Protein AF-A0A2G9MRX8-F1 (afdb_monomer)

Secondary structure (DSSP, 8-state):
----------------TTEEEEEEEETTTTEEEEEEEESS--S-GGG-EEEEEEES-HHHHHHHHHHTT----HHHHHHHHHHHHHHHHHHHHTPPP-TTSPP------

Nearest PDB structures (foldseek):
  8esq-assembly1_3  TM=6.232E-01  e=8.837E-02  Schizosaccharomyces pombe
  8fkv-assembly1_NM  TM=6.256E-01  e=4.621E-01  Homo sapiens
  7ohx-assembly1_3  TM=5.256E-01  e=6.768E-01  Saccharomyces cerevisiae S288C
  6r3r-assembly1_A  TM=5.466E-01  e=2.575E+00  Bacteroides thetaiotaomicron
  1q48-assembly1_A  TM=2.334E-01  e=5.184E+00  Haemophilus influenzae

Foldseek 3Di:
DDDDDPPDDDDDDDAFQQFDWDWDADLVVLKIKIFTAGGDDDDDPVPGRPDIDIGQDLVVSLVVCVVVVSGDDPVRSVLSSVLSVQNNVCSVLVFDDDPPDDGDNPRDD

Mean predicted aligned error: 5.22 Å

Solvent-accessible surface area (backbone atoms only — not comparable to full-atom values): 6970 Å² total; per-residue (Å²): 135,89,86,81,87,82,83,74,92,83,79,81,91,72,84,38,75,50,24,52,76,46,69,49,70,40,73,89,80,61,32,40,39,36,36,33,30,70,38,84,70,93,67,66,77,86,82,46,58,76,44,78,52,74,43,72,48,51,70,58,51,54,49,49,45,57,75,70,59,57,66,81,42,68,70,60,53,51,52,52,52,51,53,37,48,52,45,44,52,23,56,75,70,70,43,72,74,57,78,101,53,80,80,60,82,80,74,83,126

Sequence (109 aa):
MEEINASEKGYEWVKDPKGYFLIRIDLKKKVIEVGFIEGTGKKPVQENIKYKIVGKDPKIIRRQIFKMGLISRIDHALSIGEELQKAKVALDLGIKYVQDDLLNYNIKN

pLDDT: mean 90.21, std 12.17, range [53.84, 98.75]

Structure (mmCIF, N/CA/C/O backbone):
data_AF-A0A2G9MRX8-F1
#
_entry.id   AF-A0A2G9MRX8-F1
#
loop_
_atom_site.group_PDB
_atom_site.id
_atom_site.type_symbol
_atom_site.label_atom_id
_atom_site.label_alt_id
_atom_site.label_comp_id
_atom_site.label_asym_id
_atom_site.label_entity_id
_atom_site.label_seq_id
_atom_site.pdbx_PDB_ins_code
_atom_site.Cartn_x
_atom_site.Cartn_y
_atom_site.Cartn_z
_atom_site.occupancy
_atom_site.B_iso_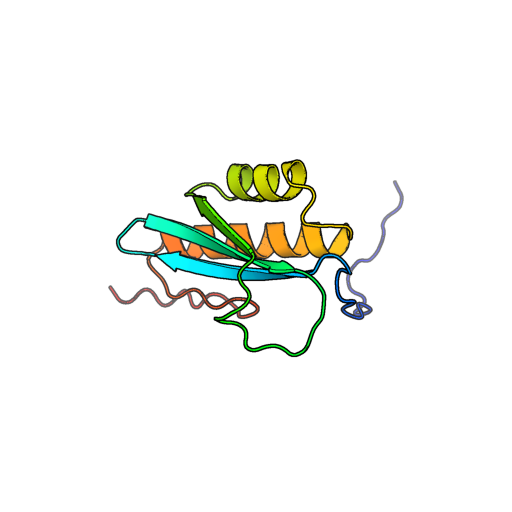or_equiv
_atom_site.auth_seq_id
_atom_site.auth_comp_id
_atom_site.auth_asym_id
_atom_site.auth_atom_id
_atom_site.pdbx_PDB_model_num
ATOM 1 N N . MET A 1 1 ? -17.325 -13.826 -28.300 1.00 82.19 1 MET A N 1
ATOM 2 C CA . MET A 1 1 ? -16.590 -13.509 -27.061 1.00 82.19 1 MET A CA 1
ATOM 3 C C . MET A 1 1 ? -15.869 -14.776 -26.671 1.00 82.19 1 MET A C 1
ATOM 5 O O . MET A 1 1 ? -16.505 -15.820 -26.688 1.00 82.19 1 MET A O 1
ATOM 9 N N . GLU A 1 2 ? -14.567 -14.702 -26.446 1.00 92.31 2 GLU A N 1
ATOM 10 C CA . GLU A 1 2 ? -13.790 -15.840 -25.957 1.00 92.31 2 GLU A CA 1
ATOM 11 C C . GLU A 1 2 ? -13.889 -15.875 -24.428 1.00 92.31 2 GLU A C 1
ATOM 13 O O . GLU A 1 2 ? -13.791 -14.827 -23.786 1.00 92.31 2 GLU A O 1
ATOM 18 N N . GLU A 1 3 ? -14.145 -17.052 -23.859 1.00 94.25 3 GLU A N 1
ATOM 19 C CA . GLU A 1 3 ? -14.165 -17.271 -22.411 1.00 94.25 3 GLU A CA 1
ATOM 20 C C . GLU A 1 3 ? -12.836 -17.900 -21.988 1.00 94.25 3 GLU A C 1
ATOM 22 O O . GLU A 1 3 ? -12.424 -18.919 -22.539 1.00 94.25 3 GLU A O 1
ATOM 27 N N . ILE A 1 4 ? -12.165 -17.285 -21.014 1.00 90.69 4 ILE A N 1
ATOM 28 C CA . ILE A 1 4 ? -10.885 -17.757 -20.479 1.00 90.69 4 ILE A CA 1
ATOM 29 C C . ILE A 1 4 ? -11.121 -18.239 -19.046 1.00 90.69 4 ILE A C 1
ATOM 31 O O . ILE A 1 4 ? -11.575 -17.471 -18.196 1.00 90.69 4 ILE A O 1
ATOM 35 N N . ASN A 1 5 ? -10.798 -19.503 -18.763 1.00 88.94 5 ASN A N 1
ATOM 36 C CA . ASN A 1 5 ? -10.902 -20.069 -17.419 1.00 88.94 5 ASN A CA 1
ATOM 37 C C . ASN A 1 5 ? -9.737 -19.588 -16.535 1.00 88.94 5 ASN A C 1
ATOM 39 O O . ASN A 1 5 ? -8.584 -19.917 -16.791 1.00 88.94 5 ASN A O 1
ATOM 43 N N . ALA A 1 6 ? -10.041 -18.844 -15.469 1.00 88.19 6 ALA A N 1
ATOM 44 C CA . ALA A 1 6 ? -9.054 -18.308 -14.525 1.00 88.19 6 ALA A CA 1
ATOM 45 C C . ALA A 1 6 ? -8.912 -19.130 -13.222 1.00 88.19 6 ALA A C 1
ATOM 47 O O . ALA A 1 6 ? -8.463 -18.604 -12.205 1.00 88.19 6 ALA A O 1
ATOM 48 N N . SER A 1 7 ? -9.321 -20.405 -13.218 1.00 87.56 7 SER A N 1
ATOM 49 C CA . SER A 1 7 ? -9.292 -21.271 -12.021 1.00 87.56 7 SER A CA 1
ATOM 50 C C . SER A 1 7 ? -7.953 -21.991 -11.801 1.00 87.56 7 SER A C 1
ATOM 52 O O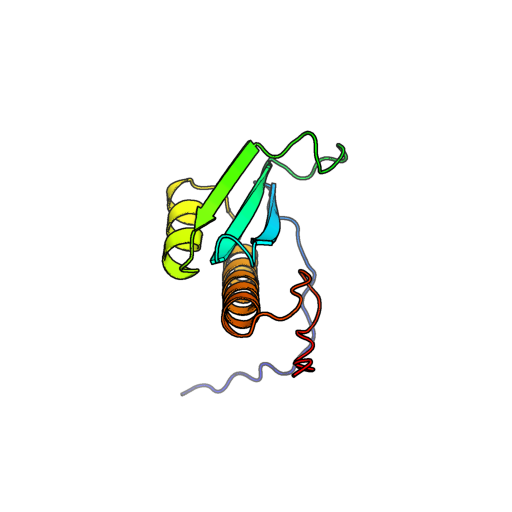 . SER A 1 7 ? -7.754 -22.617 -10.758 1.00 87.56 7 SER A O 1
ATOM 54 N N . GLU A 1 8 ? -7.042 -21.952 -12.776 1.00 79.94 8 GLU A N 1
ATOM 55 C CA . GLU A 1 8 ? -5.751 -22.635 -12.691 1.00 79.94 8 GLU A CA 1
ATOM 56 C C . GLU A 1 8 ? -4.790 -21.919 -11.732 1.00 79.94 8 GLU A C 1
ATOM 58 O O . GLU A 1 8 ? -4.638 -20.697 -11.747 1.00 79.94 8 GLU A O 1
ATOM 63 N N . LYS A 1 9 ? -4.106 -22.697 -10.887 1.00 63.88 9 LYS A N 1
ATOM 64 C CA . LYS A 1 9 ? -3.066 -22.190 -9.987 1.00 63.88 9 LYS A CA 1
ATOM 65 C C . LYS A 1 9 ? -1.715 -22.296 -10.681 1.00 63.88 9 LYS A C 1
ATOM 67 O O . LYS A 1 9 ? -1.145 -23.377 -10.755 1.00 63.88 9 LYS A O 1
ATOM 72 N N . GLY A 1 10 ? -1.199 -21.169 -11.154 1.00 61.94 10 GLY A N 1
ATOM 73 C CA . GLY A 1 10 ? 0.095 -21.105 -11.828 1.00 61.94 10 GLY A CA 1
ATOM 74 C C . GLY A 1 10 ? 0.708 -19.718 -11.729 1.00 61.94 10 GLY A C 1
ATOM 75 O O . GLY A 1 10 ? 0.904 -19.060 -12.743 1.00 61.94 10 GLY A O 1
ATOM 76 N N . TYR A 1 11 ? 0.967 -19.245 -10.509 1.00 67.81 11 TYR A N 1
ATOM 77 C CA . TYR A 1 11 ? 1.677 -17.986 -10.310 1.00 67.81 11 TYR A CA 1
ATOM 78 C C . TYR A 1 11 ? 2.915 -18.201 -9.447 1.00 67.81 11 TYR A C 1
ATOM 80 O O . TYR A 1 11 ? 2.818 -18.463 -8.247 1.00 67.81 11 TYR A O 1
ATOM 88 N N . GLU A 1 12 ? 4.086 -18.071 -10.064 1.00 75.00 12 GLU A N 1
ATOM 89 C CA . GLU A 1 12 ? 5.339 -17.915 -9.337 1.00 75.00 12 GLU A CA 1
ATOM 90 C C . GLU A 1 12 ? 5.532 -16.439 -9.000 1.00 75.00 12 GLU A C 1
ATOM 92 O O . GLU A 1 12 ? 5.559 -15.574 -9.879 1.00 75.00 12 GLU A O 1
ATOM 97 N N . TRP A 1 13 ? 5.673 -16.135 -7.711 1.00 74.88 13 TRP A N 1
ATOM 98 C CA . TRP A 1 13 ? 5.950 -14.772 -7.288 1.00 74.88 13 TRP A CA 1
ATOM 99 C C . TRP A 1 13 ? 7.385 -14.387 -7.647 1.00 74.88 13 TRP A C 1
ATOM 101 O O . TRP A 1 13 ? 8.352 -14.960 -7.141 1.00 74.88 13 TRP A O 1
ATOM 111 N N . VAL A 1 14 ? 7.520 -13.374 -8.501 1.00 85.38 14 VAL A N 1
ATOM 112 C CA . VAL A 1 14 ? 8.808 -12.809 -8.901 1.00 85.38 14 VAL A CA 1
ATOM 113 C C . VAL A 1 14 ? 8.968 -11.431 -8.272 1.00 85.38 14 VAL A C 1
ATOM 115 O O . VAL A 1 14 ? 8.089 -10.576 -8.367 1.00 85.38 14 VAL A O 1
ATOM 118 N N . LYS A 1 15 ? 10.127 -11.194 -7.653 1.00 87.31 15 LYS A N 1
ATOM 119 C CA . LYS A 1 15 ? 10.469 -9.898 -7.053 1.00 87.31 15 LYS A CA 1
ATOM 120 C C . LYS A 1 15 ? 10.502 -8.796 -8.108 1.00 87.31 15 LYS A C 1
ATOM 122 O O . LYS A 1 15 ? 11.110 -8.962 -9.164 1.00 87.31 15 LYS A O 1
ATOM 127 N N . ASP A 1 16 ? 9.932 -7.639 -7.785 1.00 93.25 16 ASP A N 1
ATOM 128 C CA . ASP A 1 16 ? 10.136 -6.434 -8.584 1.00 93.25 16 ASP A CA 1
ATOM 129 C C . ASP A 1 16 ? 11.565 -5.903 -8.377 1.00 93.25 16 ASP A C 1
ATOM 131 O O . ASP A 1 16 ? 11.965 -5.661 -7.233 1.00 93.25 16 ASP A O 1
ATOM 135 N N . PRO A 1 17 ? 12.349 -5.707 -9.454 1.00 92.56 17 PRO A N 1
ATOM 136 C CA . PRO A 1 17 ? 13.711 -5.190 -9.361 1.00 92.56 17 PRO A CA 1
ATOM 137 C C . PRO A 1 17 ? 13.825 -3.842 -8.644 1.00 92.56 17 PRO A C 1
ATOM 139 O O . PRO A 1 17 ? 14.865 -3.556 -8.051 1.00 92.56 17 PRO A O 1
ATOM 142 N N . LYS A 1 18 ? 12.777 -3.007 -8.683 1.00 93.88 18 LYS A N 1
ATOM 143 C CA . LYS A 1 18 ? 12.787 -1.714 -7.989 1.00 93.88 18 LYS A CA 1
ATOM 144 C C . LYS A 1 18 ? 12.689 -1.858 -6.483 1.00 93.88 18 LYS A C 1
ATOM 146 O O . LYS A 1 18 ? 13.207 -0.999 -5.776 1.00 93.88 18 LYS A O 1
ATOM 151 N N . GLY A 1 19 ? 12.078 -2.932 -5.996 1.00 93.25 19 GLY A N 1
ATOM 152 C CA . GLY A 1 19 ? 11.934 -3.195 -4.576 1.00 93.25 19 GLY A CA 1
ATOM 153 C C . GLY A 1 19 ? 10.533 -3.635 -4.189 1.00 93.25 19 GLY A C 1
ATOM 154 O O . GLY A 1 19 ? 9.767 -4.121 -5.016 1.00 93.25 19 GLY A O 1
ATOM 155 N N . TYR A 1 20 ? 10.206 -3.488 -2.911 1.00 92.75 20 TYR A N 1
ATOM 156 C CA . TYR A 1 20 ? 8.957 -3.984 -2.337 1.00 92.75 20 TYR A CA 1
ATOM 157 C C . TYR A 1 20 ? 8.371 -3.005 -1.322 1.00 92.75 20 TYR A C 1
ATOM 159 O O . TYR A 1 20 ? 9.017 -2.041 -0.898 1.00 92.75 20 TYR A O 1
ATOM 167 N N . PHE A 1 21 ? 7.115 -3.251 -0.953 1.00 94.88 21 PHE A N 1
ATOM 168 C CA . PHE A 1 21 ? 6.342 -2.369 -0.093 1.00 94.88 21 PHE A CA 1
ATOM 169 C C . PHE A 1 21 ? 5.927 -3.075 1.193 1.00 94.88 21 PHE A C 1
ATOM 171 O O . PHE A 1 21 ? 5.578 -4.255 1.197 1.00 94.88 21 PHE A O 1
ATOM 178 N N . LEU A 1 22 ? 5.927 -2.311 2.278 1.00 95.00 22 LEU A N 1
ATOM 179 C CA . LEU A 1 22 ? 5.359 -2.694 3.561 1.00 95.00 22 LEU A CA 1
ATOM 180 C C . LEU A 1 22 ? 4.196 -1.773 3.861 1.00 95.00 22 LEU A C 1
ATOM 182 O O . LEU A 1 22 ? 4.348 -0.550 3.846 1.00 95.00 22 LEU A O 1
ATOM 186 N N . ILE A 1 23 ? 3.050 -2.353 4.164 1.00 97.56 23 ILE A N 1
ATOM 187 C CA . ILE A 1 23 ? 1.818 -1.628 4.417 1.00 97.56 23 ILE A CA 1
ATOM 188 C C . ILE A 1 23 ? 1.443 -1.829 5.879 1.00 97.56 23 ILE A C 1
ATOM 190 O O . ILE A 1 23 ? 1.492 -2.932 6.420 1.00 97.56 23 ILE A O 1
ATOM 194 N N . ARG A 1 24 ? 1.037 -0.746 6.532 1.00 97.12 24 ARG A N 1
ATOM 195 C CA . ARG A 1 24 ? 0.374 -0.796 7.835 1.00 97.12 24 ARG A CA 1
ATOM 196 C C . ARG A 1 24 ? -0.749 0.224 7.893 1.00 97.12 24 ARG A C 1
ATOM 198 O O . ARG A 1 24 ? -0.774 1.180 7.120 1.00 97.12 24 ARG A O 1
ATOM 205 N N . ILE A 1 25 ? -1.650 0.044 8.849 1.00 98.38 25 ILE A N 1
ATOM 206 C CA . ILE A 1 25 ? -2.705 1.012 9.144 1.00 98.38 25 ILE A CA 1
ATOM 207 C C . ILE A 1 25 ? -2.466 1.649 10.512 1.00 98.38 25 ILE A C 1
ATOM 209 O O . ILE A 1 25 ? -2.040 0.983 11.455 1.00 98.38 25 ILE A O 1
ATOM 213 N N . ASP A 1 26 ? -2.752 2.941 10.623 1.00 98.00 26 ASP A N 1
ATOM 214 C CA . ASP A 1 26 ? -2.812 3.667 11.889 1.00 98.00 26 ASP A CA 1
ATOM 215 C C . ASP A 1 26 ? -4.281 3.996 12.173 1.00 98.00 26 ASP A C 1
ATOM 217 O O . ASP A 1 26 ? -4.853 4.921 11.590 1.00 98.00 26 ASP A O 1
ATOM 221 N N . LEU A 1 27 ? -4.897 3.216 13.067 1.00 96.06 27 LEU A N 1
ATOM 222 C CA . LEU A 1 27 ? -6.305 3.370 13.445 1.00 96.06 27 LEU A CA 1
ATOM 223 C C . LEU A 1 27 ? -6.574 4.692 14.178 1.00 96.06 27 LEU A C 1
ATOM 225 O O . LEU A 1 27 ? -7.652 5.265 14.028 1.00 96.06 27 LEU A O 1
ATOM 229 N N . LYS A 1 28 ? -5.597 5.213 14.934 1.00 96.50 28 LYS A N 1
ATOM 230 C CA . LYS A 1 28 ? -5.751 6.476 15.673 1.00 96.50 28 LYS A CA 1
ATOM 231 C C . LYS A 1 28 ? -5.767 7.659 14.712 1.00 96.50 28 LYS A C 1
ATOM 233 O O . LYS A 1 28 ? -6.637 8.520 14.799 1.00 96.50 28 LYS A O 1
ATOM 238 N N . LYS A 1 29 ? -4.823 7.691 13.769 1.00 97.69 29 LYS A N 1
ATOM 239 C CA . LYS A 1 29 ? -4.728 8.747 12.746 1.00 97.69 29 LYS A CA 1
ATOM 240 C C . LYS A 1 29 ? -5.681 8.527 11.568 1.00 97.69 29 LYS A C 1
ATOM 242 O O . LYS A 1 29 ? -5.863 9.434 10.754 1.00 97.69 29 LYS A O 1
ATOM 247 N N . LYS A 1 30 ? -6.296 7.345 11.482 1.00 97.38 30 LYS A N 1
ATOM 248 C CA . LYS A 1 30 ? -7.153 6.892 10.380 1.00 97.38 30 LYS A CA 1
ATOM 249 C C . LYS A 1 30 ? -6.451 7.014 9.025 1.00 97.38 30 LYS A C 1
ATOM 251 O O . LYS A 1 30 ? -6.992 7.633 8.110 1.00 97.38 30 LYS A O 1
ATOM 256 N N . VAL A 1 31 ? -5.234 6.475 8.910 1.00 98.56 31 VAL A N 1
ATOM 257 C CA . VAL A 1 31 ? -4.427 6.489 7.673 1.00 98.56 31 VAL A CA 1
ATOM 258 C C . VAL A 1 31 ? -3.813 5.121 7.374 1.00 98.56 31 VAL A C 1
ATOM 260 O O . VAL A 1 31 ? -3.607 4.306 8.270 1.00 98.56 31 VAL A O 1
ATOM 263 N N . ILE A 1 32 ? -3.484 4.905 6.106 1.00 98.75 32 ILE A N 1
ATOM 264 C CA . ILE A 1 32 ? -2.627 3.835 5.601 1.00 98.75 32 ILE A CA 1
ATOM 265 C C . ILE A 1 32 ? -1.218 4.414 5.446 1.00 98.75 32 ILE A C 1
ATOM 267 O O . ILE A 1 32 ? -1.043 5.526 4.937 1.00 98.75 32 ILE A O 1
ATOM 271 N N . GLU A 1 33 ? -0.212 3.663 5.876 1.00 98.38 33 GLU A N 1
ATOM 272 C CA . GLU A 1 33 ? 1.195 3.996 5.705 1.00 98.38 33 GLU A CA 1
ATOM 273 C C . GLU A 1 33 ? 1.881 2.921 4.863 1.00 98.38 33 GLU A C 1
ATOM 275 O O . GLU A 1 33 ? 1.794 1.735 5.173 1.00 98.38 33 GLU A O 1
ATOM 280 N N . VAL A 1 34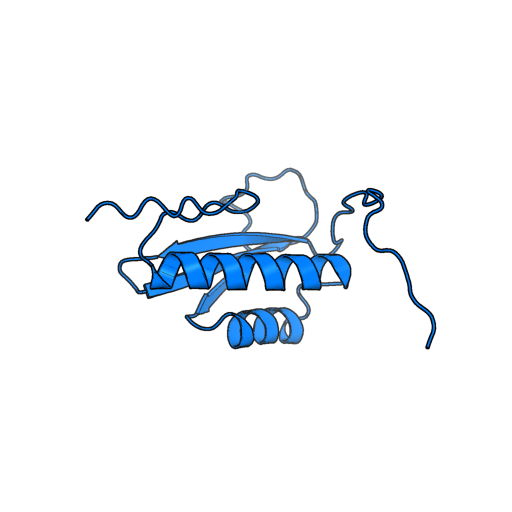 ? 2.582 3.350 3.816 1.00 98.06 34 VAL A N 1
ATOM 281 C CA . VAL A 1 34 ? 3.316 2.486 2.893 1.00 98.06 34 VAL A CA 1
ATOM 282 C C . VAL A 1 34 ? 4.794 2.843 2.949 1.00 98.06 34 VAL A C 1
ATOM 284 O O . VAL A 1 34 ? 5.182 3.953 2.585 1.00 98.06 34 VAL A O 1
ATOM 287 N N . GLY A 1 35 ? 5.620 1.914 3.416 1.00 96.44 35 GLY A N 1
ATOM 288 C CA . GLY A 1 35 ? 7.073 2.000 3.331 1.00 96.44 35 GLY A CA 1
ATOM 289 C C . GLY A 1 35 ? 7.564 1.336 2.050 1.00 96.44 35 GLY A C 1
ATOM 290 O O . GLY A 1 35 ? 7.225 0.186 1.800 1.00 96.44 35 GLY A O 1
ATOM 291 N N . PHE A 1 36 ? 8.359 2.041 1.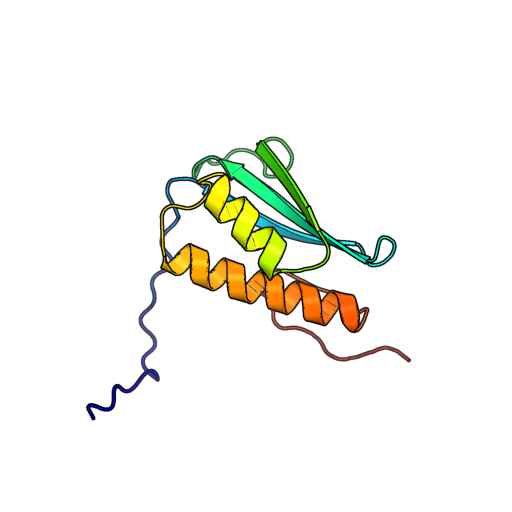252 1.00 95.56 36 PHE A N 1
ATOM 292 C CA . PHE A 1 36 ? 9.050 1.478 0.094 1.00 95.56 36 PHE A CA 1
ATOM 293 C C . PHE A 1 36 ? 10.506 1.177 0.443 1.00 95.56 36 PHE A C 1
ATOM 295 O O . PHE A 1 36 ? 11.215 2.057 0.942 1.00 95.56 36 PHE A O 1
ATOM 302 N N . ILE A 1 37 ? 10.947 -0.041 0.145 1.00 92.19 37 ILE A N 1
ATOM 303 C CA . ILE A 1 37 ? 12.335 -0.480 0.281 1.00 92.19 37 ILE A CA 1
ATOM 304 C C . ILE A 1 37 ? 12.887 -0.693 -1.122 1.00 92.19 37 ILE A C 1
ATOM 306 O O . ILE A 1 37 ? 12.317 -1.459 -1.893 1.00 92.19 37 ILE A O 1
ATOM 310 N N . GLU A 1 38 ? 13.980 -0.003 -1.446 1.00 91.00 38 GLU A N 1
ATOM 311 C CA . GLU A 1 38 ? 14.603 -0.074 -2.767 1.00 91.00 38 GLU A CA 1
ATOM 312 C C . GLU A 1 38 ? 15.448 -1.345 -2.938 1.00 91.00 38 GLU A C 1
ATOM 314 O O . GLU A 1 38 ? 16.245 -1.714 -2.072 1.00 91.00 38 GLU A O 1
ATOM 319 N N . GLY A 1 39 ? 15.297 -1.984 -4.097 1.00 86.88 39 GLY A N 1
ATOM 320 C CA . GLY A 1 39 ? 16.002 -3.201 -4.478 1.00 86.88 39 GLY A CA 1
ATOM 321 C C . GLY A 1 39 ? 15.535 -4.458 -3.735 1.00 86.88 39 GLY A C 1
ATOM 322 O O . GLY A 1 39 ? 14.589 -4.462 -2.951 1.00 86.88 39 GLY A O 1
ATOM 323 N N . THR A 1 40 ? 16.221 -5.571 -3.991 1.00 74.25 40 THR A N 1
ATOM 324 C CA . THR A 1 40 ? 15.851 -6.909 -3.488 1.00 74.25 40 THR A CA 1
ATOM 325 C C . THR A 1 40 ? 16.769 -7.418 -2.366 1.00 74.25 40 THR A C 1
ATOM 327 O O . THR A 1 40 ? 16.796 -8.619 -2.085 1.00 74.25 40 THR A O 1
ATOM 330 N N . GLY A 1 41 ? 17.581 -6.530 -1.780 1.00 63.75 41 GLY A N 1
ATOM 331 C CA . GLY A 1 41 ? 18.696 -6.866 -0.886 1.00 63.75 41 GLY A CA 1
ATOM 332 C C . GLY A 1 41 ? 18.301 -7.424 0.491 1.00 63.75 41 GLY A C 1
ATOM 333 O O . GLY A 1 41 ? 17.178 -7.262 0.954 1.00 63.75 41 GLY A O 1
ATOM 334 N N . LYS A 1 42 ? 19.268 -8.064 1.168 1.00 56.31 42 LYS A N 1
ATOM 335 C CA . LYS A 1 42 ? 19.133 -8.760 2.471 1.00 56.31 42 LYS A CA 1
ATOM 336 C C . LYS A 1 42 ? 19.298 -7.859 3.715 1.00 56.31 42 LYS A C 1
ATOM 338 O O . LYS A 1 42 ? 19.615 -8.3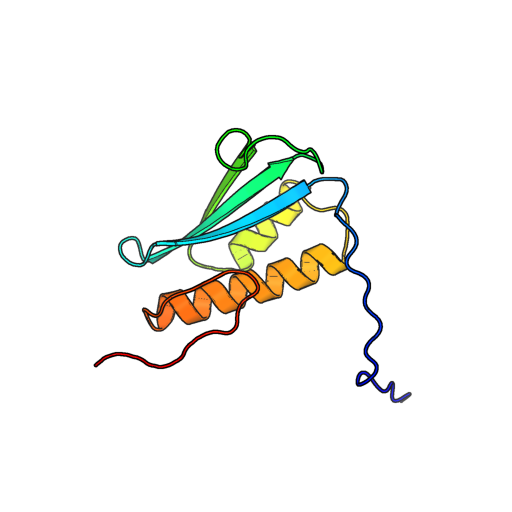68 4.788 1.00 56.31 42 LYS A O 1
ATOM 343 N N . LYS A 1 43 ? 19.190 -6.532 3.598 1.00 53.84 43 LYS A N 1
ATOM 344 C CA . LYS A 1 43 ? 19.402 -5.643 4.757 1.00 53.84 43 LYS A CA 1
ATOM 345 C C . LYS A 1 43 ? 18.164 -5.609 5.675 1.00 53.84 43 LYS A C 1
ATOM 347 O O . LYS A 1 43 ? 17.057 -5.817 5.177 1.00 53.84 43 LYS A O 1
ATOM 352 N N . PRO A 1 44 ? 18.317 -5.334 6.987 1.00 56.03 44 PRO A N 1
ATOM 353 C CA . PRO A 1 44 ? 17.195 -5.265 7.919 1.00 56.03 44 PRO A CA 1
ATOM 354 C C . PRO A 1 44 ? 16.118 -4.276 7.459 1.00 56.03 44 PRO A C 1
ATOM 356 O O . PRO A 1 44 ? 16.401 -3.149 7.044 1.00 56.03 44 PRO A O 1
ATOM 359 N N . VAL A 1 45 ? 14.867 -4.724 7.551 1.00 58.34 45 VAL A N 1
ATOM 360 C CA . VAL A 1 45 ? 13.666 -4.093 6.983 1.00 58.34 45 VAL A CA 1
ATOM 361 C C . VAL A 1 45 ? 13.428 -2.667 7.509 1.00 58.34 45 VAL A C 1
ATOM 363 O O . VAL A 1 45 ? 12.926 -1.807 6.791 1.00 58.34 45 VAL A O 1
ATOM 366 N N . GLN A 1 46 ? 13.814 -2.392 8.756 1.00 55.84 46 GLN A N 1
ATOM 367 C CA . GLN A 1 46 ? 13.543 -1.118 9.433 1.00 55.84 46 GLN A CA 1
ATOM 368 C C . GLN A 1 46 ? 14.586 -0.026 9.143 1.00 55.84 46 GLN A C 1
ATOM 370 O O . GLN A 1 46 ? 14.307 1.144 9.385 1.00 55.84 46 GLN A O 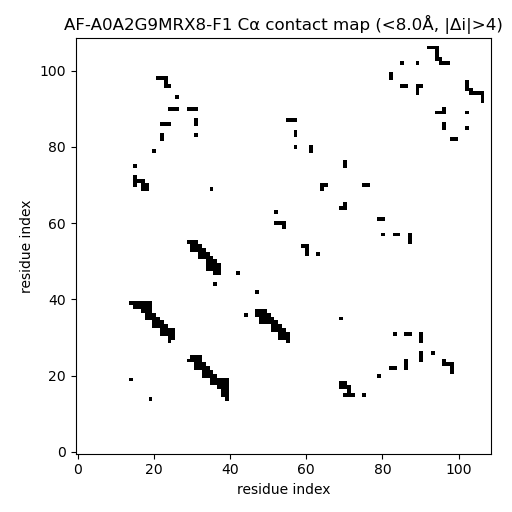1
ATOM 375 N N . GLU A 1 47 ? 15.736 -0.371 8.555 1.00 57.97 47 GLU A N 1
ATOM 376 C CA . GLU A 1 47 ? 16.840 0.571 8.300 1.00 57.97 47 GLU A CA 1
ATOM 377 C C . GLU A 1 47 ? 16.935 1.032 6.831 1.00 57.97 47 GLU A C 1
ATOM 379 O O . GLU A 1 47 ? 17.807 1.826 6.496 1.00 57.97 47 GLU A O 1
ATOM 384 N N . ASN A 1 48 ? 16.045 0.568 5.936 1.00 73.56 48 ASN A N 1
ATOM 385 C CA . ASN A 1 48 ? 16.119 0.865 4.491 1.00 73.56 48 ASN A CA 1
ATOM 386 C C . ASN A 1 48 ? 14.792 1.331 3.862 1.00 73.56 48 ASN A C 1
ATOM 388 O O . ASN A 1 48 ? 14.608 1.198 2.650 1.00 73.56 48 ASN A O 1
ATOM 392 N N . ILE A 1 49 ? 13.856 1.883 4.647 1.00 87.69 49 ILE A N 1
ATOM 393 C CA . ILE A 1 49 ? 12.668 2.536 4.069 1.00 87.69 49 ILE A CA 1
ATOM 394 C C . ILE A 1 49 ? 13.126 3.815 3.359 1.00 87.69 49 ILE A C 1
ATOM 396 O O . ILE A 1 49 ? 13.406 4.825 4.002 1.00 87.69 49 ILE A O 1
ATOM 400 N N . LYS A 1 50 ? 13.182 3.778 2.025 1.00 92.56 50 LYS A N 1
ATOM 401 C CA . LYS A 1 50 ? 13.578 4.918 1.189 1.00 92.56 50 LYS A CA 1
ATOM 402 C C . LYS A 1 50 ? 12.491 5.988 1.144 1.00 92.56 50 LYS A C 1
ATOM 404 O O . LYS A 1 50 ? 12.788 7.177 1.205 1.00 92.56 50 LYS A O 1
ATOM 409 N N . TYR A 1 51 ? 11.229 5.568 1.063 1.00 95.38 51 TYR A N 1
ATOM 410 C CA . TYR A 1 51 ? 10.080 6.472 1.068 1.00 95.38 51 TYR A CA 1
ATOM 411 C C . TYR A 1 51 ? 8.985 5.960 1.993 1.00 95.38 51 TYR A C 1
ATOM 413 O O . TYR A 1 51 ? 8.692 4.767 2.020 1.00 95.38 51 TYR A O 1
ATOM 421 N N . LYS A 1 52 ? 8.335 6.885 2.703 1.00 96.50 52 LYS A N 1
ATOM 422 C CA . LYS A 1 52 ? 7.104 6.627 3.449 1.00 96.50 52 LYS A CA 1
ATOM 423 C C . LYS A 1 52 ? 5.967 7.435 2.831 1.00 96.50 52 LYS A C 1
ATOM 425 O O . LYS A 1 52 ? 5.970 8.660 2.892 1.00 96.50 52 LYS A O 1
ATOM 430 N N . ILE A 1 53 ? 4.992 6.744 2.253 1.00 98.25 53 ILE A N 1
ATOM 431 C CA . ILE A 1 53 ? 3.801 7.332 1.635 1.00 98.25 53 ILE A CA 1
ATOM 432 C C .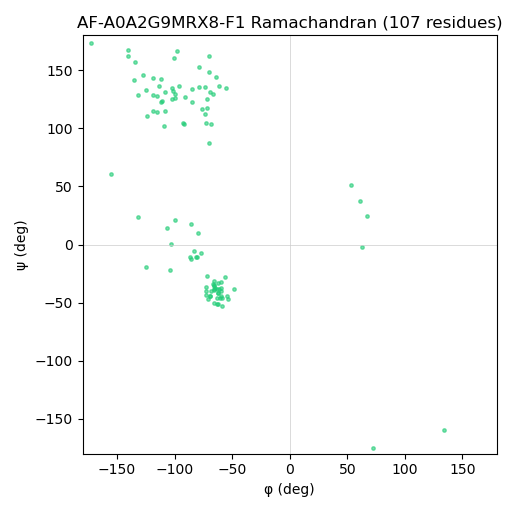 ILE A 1 53 ? 2.639 7.147 2.610 1.00 98.25 53 ILE A C 1
ATOM 434 O O . ILE A 1 53 ? 2.371 6.032 3.051 1.00 98.25 53 ILE A O 1
ATOM 438 N N . VAL A 1 54 ? 1.954 8.229 2.979 1.00 98.38 54 VAL A N 1
ATOM 439 C CA . VAL A 1 54 ? 0.862 8.203 3.966 1.00 98.38 54 VAL A CA 1
ATOM 440 C C . VAL A 1 54 ? -0.395 8.807 3.355 1.00 98.38 54 VAL A C 1
ATOM 442 O O . VAL A 1 54 ? -0.341 9.875 2.749 1.00 98.38 54 VAL A O 1
ATOM 445 N N . GLY A 1 55 ? -1.537 8.142 3.519 1.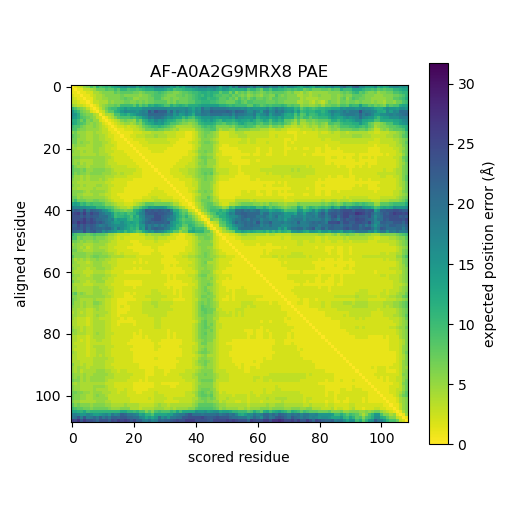00 98.19 55 GLY A N 1
ATOM 446 C CA . GLY A 1 55 ? -2.808 8.627 2.988 1.00 98.19 55 GLY A CA 1
ATOM 447 C C . GLY A 1 55 ? -4.006 7.806 3.449 1.00 98.19 55 GLY A C 1
ATOM 448 O O . GLY A 1 55 ? -3.858 6.780 4.099 1.00 98.19 55 GLY A O 1
ATOM 449 N N . LYS A 1 56 ? -5.215 8.266 3.123 1.00 96.94 56 LYS A N 1
ATOM 450 C CA . LYS A 1 56 ? -6.473 7.573 3.472 1.00 96.94 56 LYS A CA 1
ATOM 451 C C . LYS A 1 56 ? -7.113 6.845 2.295 1.00 96.94 56 LYS A C 1
ATOM 453 O O . LYS A 1 56 ? -7.931 5.955 2.502 1.00 96.94 56 LYS A O 1
ATOM 458 N N . ASP A 1 57 ? -6.775 7.260 1.078 1.00 97.94 57 ASP A N 1
ATOM 459 C CA . ASP A 1 57 ? -7.364 6.753 -0.157 1.00 97.94 57 ASP A CA 1
ATOM 460 C C . ASP A 1 57 ? -6.343 5.879 -0.911 1.00 97.94 57 ASP A C 1
ATOM 462 O O . ASP A 1 57 ? -5.334 6.410 -1.400 1.00 97.94 57 ASP A O 1
ATOM 466 N N . PRO A 1 58 ? -6.607 4.564 -1.054 1.00 98.25 58 PRO A N 1
ATOM 467 C CA . PRO A 1 58 ? -5.811 3.649 -1.871 1.00 98.25 58 PRO A CA 1
ATOM 468 C C . PRO A 1 58 ? -5.510 4.172 -3.277 1.00 98.25 58 PRO A C 1
ATOM 470 O O . PRO A 1 58 ? -4.395 4.005 -3.774 1.00 98.25 58 PRO A O 1
ATOM 473 N N . LYS A 1 59 ? -6.475 4.845 -3.921 1.00 98.06 59 LYS A N 1
ATOM 474 C CA . LYS A 1 59 ? -6.336 5.361 -5.289 1.00 98.06 59 LYS A CA 1
ATOM 475 C C . LYS A 1 59 ? -5.283 6.458 -5.373 1.00 98.06 59 LYS A C 1
ATOM 477 O O . LYS A 1 59 ? -4.525 6.505 -6.343 1.00 98.06 59 LYS A O 1
ATOM 482 N N . ILE A 1 60 ? -5.220 7.321 -4.363 1.00 98.44 60 ILE A N 1
ATOM 483 C CA . ILE A 1 60 ? -4.227 8.392 -4.296 1.00 98.44 60 ILE A CA 1
ATOM 484 C C . ILE A 1 60 ? -2.850 7.811 -3.982 1.00 98.44 60 ILE A C 1
ATOM 486 O O . ILE A 1 60 ? -1.887 8.163 -4.660 1.00 98.44 60 ILE A O 1
ATOM 490 N N . ILE A 1 61 ? -2.763 6.873 -3.035 1.00 98.50 61 ILE A N 1
ATOM 491 C CA . ILE A 1 61 ? -1.503 6.209 -2.668 1.00 98.50 61 ILE A CA 1
ATOM 492 C C . ILE A 1 61 ? -0.888 5.500 -3.882 1.00 98.50 61 ILE A C 1
ATOM 494 O O . ILE A 1 61 ? 0.249 5.797 -4.248 1.00 98.50 61 ILE A O 1
ATOM 498 N N . ARG A 1 62 ? -1.646 4.639 -4.578 1.00 96.88 62 ARG A N 1
ATOM 499 C CA . ARG A 1 62 ? -1.136 3.929 -5.766 1.00 96.88 62 ARG A CA 1
ATOM 500 C C . ARG A 1 62 ? -0.756 4.881 -6.906 1.00 96.88 62 ARG A C 1
ATOM 502 O O . ARG A 1 62 ? 0.220 4.639 -7.610 1.00 96.88 62 ARG A O 1
ATOM 509 N N . ARG A 1 63 ? -1.466 6.010 -7.061 1.00 97.56 63 ARG A N 1
ATOM 510 C CA . ARG A 1 63 ? -1.106 7.050 -8.042 1.00 97.56 63 ARG A CA 1
ATOM 511 C C . ARG A 1 63 ? 0.226 7.717 -7.698 1.00 97.56 63 ARG A C 1
ATOM 513 O O . ARG A 1 63 ? 0.967 8.040 -8.621 1.00 97.56 63 ARG A O 1
ATOM 520 N N . GLN A 1 64 ? 0.545 7.917 -6.417 1.00 98.31 64 GLN A N 1
ATOM 521 C CA . GLN A 1 64 ? 1.858 8.430 -6.010 1.00 98.31 64 GLN A CA 1
ATOM 522 C C . GLN A 1 64 ? 2.967 7.406 -6.260 1.00 98.31 64 GLN A C 1
ATOM 524 O O . GLN A 1 64 ? 3.971 7.763 -6.864 1.00 98.31 64 GLN A O 1
ATOM 529 N N . ILE A 1 65 ? 2.750 6.132 -5.911 1.00 97.81 65 ILE A N 1
ATOM 530 C CA . ILE A 1 65 ? 3.689 5.034 -6.216 1.00 97.81 65 ILE A CA 1
ATOM 531 C C . ILE A 1 65 ? 4.021 4.997 -7.716 1.00 97.81 65 ILE A C 1
ATOM 533 O O . ILE A 1 65 ? 5.193 4.946 -8.091 1.00 97.81 65 ILE A O 1
ATOM 537 N N . PHE A 1 66 ? 2.994 5.090 -8.570 1.00 96.81 66 PHE A N 1
ATOM 538 C CA . PHE A 1 66 ? 3.154 5.155 -10.023 1.00 96.81 66 PHE A CA 1
ATOM 539 C C . PHE A 1 66 ? 3.938 6.396 -10.470 1.00 96.81 66 PHE A C 1
ATOM 541 O O . PHE A 1 66 ? 4.923 6.268 -11.191 1.00 96.81 66 PHE A O 1
ATOM 548 N N . LYS A 1 67 ? 3.540 7.595 -10.020 1.00 98.00 67 LYS A N 1
ATOM 549 C CA . LYS A 1 67 ? 4.201 8.862 -10.385 1.00 98.00 67 LYS A CA 1
ATOM 550 C C . LYS A 1 67 ? 5.674 8.903 -9.988 1.00 98.00 67 LYS A C 1
ATOM 552 O O . LYS A 1 67 ? 6.485 9.459 -10.717 1.00 98.00 67 LYS A O 1
ATOM 557 N N . MET A 1 68 ? 6.004 8.330 -8.836 1.00 97.56 68 MET A N 1
ATOM 558 C CA . MET A 1 68 ? 7.372 8.229 -8.332 1.00 97.56 68 MET A CA 1
ATOM 559 C C . MET A 1 68 ? 8.177 7.130 -9.039 1.00 97.56 68 MET A C 1
ATOM 561 O O . MET A 1 68 ? 9.373 7.000 -8.797 1.00 97.56 68 MET A O 1
ATOM 565 N N . GLY A 1 69 ? 7.536 6.319 -9.888 1.00 96.69 69 GLY A N 1
ATOM 566 C CA . GLY A 1 69 ? 8.187 5.236 -10.607 1.00 96.69 69 GLY A CA 1
ATOM 567 C C . GLY A 1 69 ? 8.779 4.186 -9.672 1.00 96.69 69 GLY A C 1
ATOM 568 O O . GLY A 1 69 ? 9.852 3.678 -9.970 1.00 96.69 69 GLY A O 1
ATOM 569 N N . LEU A 1 70 ? 8.123 3.857 -8.555 1.00 96.56 70 LEU A N 1
ATOM 570 C CA . LEU A 1 70 ? 8.659 2.910 -7.559 1.00 96.56 70 LEU A CA 1
ATOM 571 C C . LEU A 1 70 ? 8.399 1.439 -7.905 1.00 96.56 70 LEU A C 1
ATOM 573 O O . LEU A 1 70 ? 8.870 0.548 -7.210 1.00 96.56 70 LEU A O 1
ATOM 577 N N . ILE A 1 71 ? 7.648 1.188 -8.974 1.00 95.25 71 ILE A N 1
ATOM 578 C CA . ILE A 1 71 ? 7.266 -0.148 -9.422 1.00 95.25 71 ILE A CA 1
ATOM 579 C C . ILE A 1 71 ? 7.626 -0.317 -10.899 1.00 95.25 71 ILE A C 1
ATOM 581 O O . ILE A 1 71 ? 7.638 0.661 -11.658 1.00 95.25 71 ILE A O 1
ATOM 585 N N . SER A 1 72 ? 8.018 -1.524 -11.291 1.00 95.31 72 SER A N 1
ATOM 586 C CA . SER A 1 72 ? 8.379 -1.858 -12.674 1.00 95.31 72 SER A CA 1
ATOM 587 C C . SER A 1 72 ? 7.587 -3.038 -13.230 1.00 95.31 72 SER A C 1
ATOM 589 O O . SER A 1 72 ? 7.460 -3.164 -14.445 1.00 95.31 72 SER A O 1
ATOM 591 N N . ARG A 1 73 ? 7.001 -3.856 -12.352 1.00 94.19 73 ARG A N 1
ATOM 592 C CA . ARG A 1 73 ? 6.196 -5.027 -12.697 1.00 94.19 73 ARG A CA 1
ATOM 593 C C . ARG A 1 73 ? 4.696 -4.738 -12.574 1.00 94.19 73 ARG A C 1
ATOM 595 O O . ARG A 1 73 ? 4.248 -4.190 -11.567 1.00 94.19 73 ARG A O 1
ATOM 602 N N . ILE A 1 74 ? 3.914 -5.110 -13.592 1.00 94.38 74 ILE A N 1
ATOM 603 C CA . ILE A 1 74 ? 2.454 -4.884 -13.619 1.00 94.38 74 ILE A CA 1
ATOM 604 C C . ILE A 1 74 ? 1.750 -5.766 -12.585 1.00 94.38 74 ILE A C 1
ATOM 606 O O . ILE A 1 74 ? 0.914 -5.276 -11.838 1.00 94.38 74 ILE A O 1
ATOM 610 N N . ASP A 1 75 ? 2.126 -7.035 -12.495 1.00 91.75 75 ASP A N 1
ATOM 611 C CA . ASP A 1 75 ? 1.664 -7.999 -11.492 1.00 91.75 75 ASP A CA 1
ATOM 612 C C . ASP A 1 75 ? 1.881 -7.493 -10.058 1.00 91.75 75 ASP A C 1
ATOM 614 O O . ASP A 1 75 ? 0.957 -7.513 -9.247 1.00 91.75 75 ASP A O 1
ATOM 618 N N . HIS A 1 76 ? 3.052 -6.922 -9.767 1.00 93.12 76 HIS A N 1
ATOM 619 C CA . HIS A 1 76 ? 3.304 -6.292 -8.470 1.00 93.12 76 HIS A CA 1
ATOM 620 C C . HIS A 1 76 ? 2.423 -5.046 -8.257 1.00 93.12 76 HIS A C 1
ATOM 622 O O . HIS A 1 76 ? 1.972 -4.775 -7.147 1.00 93.12 76 HIS A O 1
ATOM 628 N N . ALA A 1 77 ? 2.127 -4.277 -9.312 1.00 95.44 77 ALA A N 1
ATOM 629 C CA . ALA A 1 77 ? 1.213 -3.139 -9.212 1.00 95.44 77 ALA A CA 1
ATOM 630 C C . ALA A 1 77 ? -0.234 -3.563 -8.921 1.00 95.44 77 ALA A C 1
ATOM 632 O O . ALA A 1 77 ? -0.935 -2.853 -8.192 1.00 95.44 77 ALA A O 1
ATOM 633 N N . LEU A 1 78 ? -0.667 -4.710 -9.453 1.00 94.88 78 LEU A N 1
ATOM 634 C CA . LEU A 1 78 ? -1.972 -5.303 -9.159 1.00 94.88 78 LEU A CA 1
ATOM 635 C C . LEU A 1 78 ? -2.053 -5.734 -7.689 1.00 94.88 78 LEU A C 1
ATOM 637 O O . LEU A 1 78 ? -2.956 -5.273 -6.988 1.00 94.88 78 LEU A O 1
ATOM 641 N N . SER A 1 79 ? -1.061 -6.482 -7.192 1.00 93.06 79 SER A N 1
ATOM 642 C CA . SER A 1 79 ? -1.040 -6.941 -5.794 1.00 93.06 79 SER A CA 1
ATOM 643 C C . SER A 1 79 ? -1.015 -5.776 -4.797 1.00 93.06 79 SER A C 1
ATOM 645 O O . SER A 1 79 ? -1.702 -5.796 -3.780 1.00 93.06 79 SER A O 1
ATOM 647 N N . ILE A 1 80 ? -0.290 -4.694 -5.102 1.00 96.06 80 ILE A N 1
ATOM 648 C CA . ILE A 1 80 ? -0.303 -3.480 -4.271 1.00 96.06 80 ILE A CA 1
ATOM 649 C C . ILE A 1 80 ? -1.679 -2.811 -4.261 1.00 96.06 80 ILE A C 1
ATOM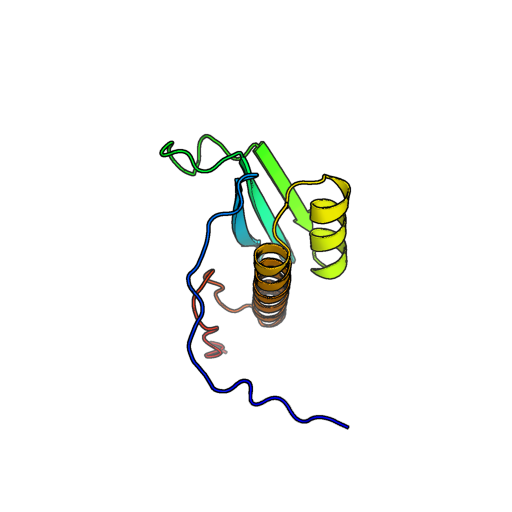 651 O O . ILE A 1 80 ? -2.108 -2.292 -3.230 1.00 96.06 80 ILE A O 1
ATOM 655 N N . GLY A 1 81 ? -2.394 -2.815 -5.387 1.00 97.25 81 GLY A N 1
ATOM 656 C CA . GLY A 1 81 ? -3.773 -2.337 -5.438 1.00 97.25 81 GLY A CA 1
ATOM 657 C C . GLY A 1 81 ? -4.699 -3.124 -4.507 1.00 97.25 81 GLY A C 1
ATOM 658 O O . GLY A 1 81 ? -5.484 -2.512 -3.777 1.00 97.25 81 GLY A O 1
ATOM 659 N N . GLU A 1 82 ? -4.575 -4.451 -4.511 1.00 97.25 82 GLU A N 1
ATOM 660 C CA . GLU A 1 82 ? -5.336 -5.370 -3.657 1.00 97.25 82 GLU A CA 1
ATOM 661 C C . GLU A 1 82 ? -5.036 -5.139 -2.171 1.00 97.25 82 GLU A C 1
ATOM 663 O O . GLU A 1 82 ? -5.957 -4.886 -1.388 1.00 97.25 82 GLU A O 1
ATOM 668 N N . GLU A 1 83 ? -3.757 -5.108 -1.786 1.00 98.06 83 GLU A N 1
ATOM 669 C CA . GLU A 1 83 ? -3.352 -4.900 -0.391 1.00 98.06 83 GLU A CA 1
ATOM 670 C C . GLU A 1 83 ? -3.771 -3.521 0.141 1.00 98.06 83 GLU A C 1
ATOM 672 O O . GLU A 1 83 ? -4.242 -3.406 1.274 1.00 98.06 83 GLU A O 1
ATOM 677 N N . LEU A 1 84 ? -3.690 -2.459 -0.671 1.00 98.56 84 LEU A N 1
ATOM 678 C CA . LEU A 1 84 ? -4.160 -1.130 -0.263 1.00 98.56 84 LEU A CA 1
ATOM 679 C C . LEU A 1 84 ? -5.677 -1.088 -0.058 1.00 98.56 84 LEU A C 1
ATOM 681 O O . LEU A 1 84 ? -6.155 -0.428 0.869 1.00 98.56 84 LEU A O 1
ATOM 685 N N . GLN A 1 85 ? -6.444 -1.783 -0.899 1.00 98.50 85 GLN A N 1
ATOM 686 C CA . GLN A 1 85 ? -7.891 -1.874 -0.727 1.00 98.50 85 GLN A CA 1
ATOM 687 C C . GLN A 1 85 ? -8.247 -2.692 0.523 1.00 98.50 85 GLN A C 1
ATOM 689 O O . GLN A 1 85 ? -9.125 -2.284 1.285 1.00 98.50 85 GLN A O 1
ATOM 694 N N . LYS A 1 86 ? -7.521 -3.784 0.790 1.00 98.44 86 LYS A N 1
ATOM 695 C CA . LYS A 1 86 ? -7.649 -4.585 2.016 1.00 98.44 86 LYS A CA 1
ATOM 696 C C . LYS A 1 86 ? -7.337 -3.756 3.267 1.00 98.44 86 LYS A C 1
ATOM 698 O O . LYS A 1 86 ? -8.119 -3.748 4.218 1.00 98.44 86 LYS A O 1
ATOM 703 N N . ALA A 1 87 ? -6.251 -2.984 3.240 1.00 98.44 87 ALA A N 1
ATOM 704 C CA . ALA A 1 87 ? -5.882 -2.060 4.309 1.00 98.44 87 ALA A CA 1
ATOM 705 C C . ALA A 1 87 ? -6.965 -0.998 4.552 1.00 98.44 87 ALA A C 1
ATOM 707 O O . ALA A 1 87 ? -7.283 -0.693 5.700 1.00 98.44 87 ALA A O 1
ATOM 708 N N . LYS A 1 88 ? -7.576 -0.465 3.487 1.00 98.56 88 LYS A N 1
ATOM 709 C CA . LYS A 1 88 ? -8.684 0.493 3.594 1.00 98.56 88 LYS A CA 1
ATOM 710 C C . LYS A 1 88 ? -9.913 -0.113 4.267 1.00 98.56 88 LYS A C 1
ATOM 712 O O . LYS A 1 88 ? -10.455 0.506 5.176 1.00 98.56 88 LYS A O 1
ATOM 717 N N . VAL A 1 89 ? -10.311 -1.322 3.874 1.00 98.06 89 VAL A N 1
ATOM 718 C CA . VAL A 1 89 ? -11.429 -2.037 4.513 1.00 98.06 89 VAL A CA 1
ATOM 719 C C . VAL A 1 89 ? -11.150 -2.249 6.001 1.00 98.06 89 VAL A C 1
ATOM 721 O O . VAL A 1 89 ? -11.998 -1.939 6.833 1.00 98.06 89 VAL A O 1
ATOM 724 N N . ALA A 1 90 ? -9.944 -2.702 6.354 1.00 97.56 90 ALA A N 1
ATOM 725 C CA . ALA A 1 90 ? -9.570 -2.895 7.751 1.00 97.56 90 ALA A CA 1
ATOM 726 C C . ALA A 1 90 ? -9.592 -1.590 8.563 1.00 97.56 90 ALA A C 1
ATOM 728 O O . ALA A 1 90 ? -10.088 -1.566 9.688 1.00 97.56 90 ALA A O 1
ATOM 729 N N . LEU A 1 91 ? -9.091 -0.500 7.975 1.00 97.56 91 LEU A N 1
ATOM 730 C CA . LEU A 1 91 ? -9.086 0.832 8.574 1.00 97.56 91 LEU A CA 1
ATOM 731 C C . LEU A 1 91 ? -10.503 1.360 8.829 1.00 97.56 91 LEU A C 1
ATOM 733 O O . LEU A 1 91 ? -10.748 1.946 9.882 1.00 97.56 91 LEU A O 1
ATOM 737 N N . ASP A 1 92 ? -11.419 1.149 7.884 1.00 96.56 92 ASP A N 1
ATOM 738 C CA . ASP A 1 92 ? -12.807 1.613 7.981 1.00 96.56 92 ASP A CA 1
ATOM 739 C C . ASP A 1 92 ? -13.623 0.806 8.991 1.00 96.56 92 ASP A C 1
ATOM 741 O O . ASP A 1 92 ? -14.429 1.378 9.722 1.00 96.56 92 ASP A O 1
ATOM 745 N N . LEU A 1 93 ? -13.374 -0.502 9.074 1.00 96.12 93 LEU A N 1
ATOM 746 C CA . LEU A 1 93 ? -14.002 -1.388 10.057 1.00 96.12 93 LEU A CA 1
ATOM 747 C C . LEU A 1 93 ? -13.338 -1.328 11.441 1.00 96.12 93 LEU A C 1
ATOM 749 O O . LEU A 1 93 ? -13.861 -1.898 12.394 1.00 96.12 93 LEU A O 1
ATOM 753 N N . GLY A 1 94 ? -12.176 -0.680 11.567 1.00 95.94 94 GLY A N 1
ATOM 754 C CA . GLY A 1 94 ? -11.418 -0.643 12.818 1.00 95.94 94 GLY A CA 1
ATOM 755 C C . GLY A 1 94 ? -10.835 -1.999 13.238 1.00 95.94 94 GLY A C 1
ATOM 756 O O . GLY A 1 94 ? -10.588 -2.211 14.424 1.00 95.94 94 GLY A O 1
ATOM 757 N N . ILE A 1 95 ? -10.615 -2.919 12.293 1.00 95.81 95 ILE A N 1
ATOM 758 C CA . ILE A 1 95 ? -10.098 -4.272 12.556 1.00 95.81 95 ILE A CA 1
ATOM 759 C C . ILE A 1 95 ? -8.589 -4.369 12.311 1.00 95.81 95 ILE A C 1
ATOM 761 O O . ILE A 1 95 ? -7.964 -3.502 11.696 1.00 95.81 95 ILE A O 1
ATOM 765 N N . LYS A 1 96 ? -7.982 -5.461 12.789 1.00 95.62 96 LYS A N 1
ATOM 766 C CA . LYS A 1 96 ? -6.562 -5.738 12.560 1.00 95.62 96 LYS A CA 1
ATOM 767 C C . LYS A 1 96 ? -6.309 -6.000 11.072 1.00 95.62 96 LYS A C 1
ATOM 769 O O . LYS A 1 96 ? -6.942 -6.862 10.471 1.00 95.62 96 LYS A O 1
ATOM 774 N N . TYR A 1 97 ? -5.324 -5.299 10.522 1.00 97.44 97 TYR A N 1
ATOM 775 C CA . TYR A 1 97 ? -4.741 -5.581 9.215 1.00 97.44 97 TYR A CA 1
ATOM 776 C C . TYR A 1 97 ? -3.396 -6.286 9.386 1.00 97.44 97 TYR A C 1
ATOM 778 O O . TYR A 1 97 ? -2.567 -5.851 10.191 1.00 97.44 97 TYR A O 1
ATOM 786 N N . VAL A 1 98 ? -3.178 -7.339 8.603 1.00 97.00 98 VAL A N 1
ATOM 787 C CA . VAL A 1 98 ? -1.873 -7.969 8.396 1.00 97.00 98 VAL A CA 1
ATOM 788 C C . VAL A 1 98 ? -1.698 -8.137 6.886 1.00 97.00 98 VAL A C 1
ATOM 790 O O . VAL A 1 98 ? -2.614 -8.593 6.201 1.00 97.00 98 VAL A O 1
ATOM 793 N N . GLN A 1 99 ? -0.563 -7.674 6.363 1.00 95.31 99 GLN A N 1
ATOM 794 C CA . GLN A 1 99 ? -0.235 -7.798 4.943 1.00 95.31 99 GLN A CA 1
ATOM 795 C C . GLN A 1 99 ? -0.099 -9.278 4.571 1.00 95.31 99 GLN A C 1
ATOM 797 O O . GLN A 1 99 ? 0.350 -10.065 5.399 1.00 95.31 99 GLN A O 1
ATOM 802 N N . ASP A 1 100 ? -0.519 -9.642 3.358 1.00 93.81 100 ASP A N 1
ATOM 803 C CA . ASP A 1 100 ? -0.503 -11.019 2.825 1.00 93.81 100 ASP A CA 1
ATOM 804 C C . ASP A 1 100 ? -1.376 -12.050 3.586 1.00 93.81 100 ASP A C 1
ATOM 806 O O . ASP A 1 100 ? -1.528 -13.183 3.137 1.00 93.81 100 ASP A O 1
ATOM 810 N N . ASP A 1 101 ? -2.043 -11.644 4.673 1.00 96.06 101 ASP A N 1
ATOM 811 C CA . ASP A 1 101 ? -3.027 -12.444 5.412 1.00 96.06 101 ASP A CA 1
ATOM 812 C C . ASP A 1 101 ? -4.474 -12.054 5.059 1.00 96.06 101 ASP A C 1
ATOM 814 O O . ASP A 1 101 ? -4.763 -10.953 4.570 1.00 96.06 101 ASP A O 1
ATOM 818 N N . LEU A 1 102 ? -5.419 -12.952 5.352 1.00 96.00 102 LEU A N 1
ATOM 819 C CA . LEU A 1 102 ? -6.852 -12.667 5.257 1.00 96.00 102 LEU A CA 1
ATOM 820 C C . LEU A 1 102 ? -7.304 -11.693 6.354 1.00 96.00 102 LEU A C 1
ATOM 822 O O . LEU A 1 102 ? -6.815 -11.716 7.486 1.00 96.00 102 LEU A O 1
ATOM 826 N N . LEU A 1 103 ? -8.306 -10.868 6.040 1.00 96.31 103 LEU A N 1
ATOM 827 C CA . LEU A 1 103 ? -8.961 -10.049 7.056 1.00 96.31 103 LEU A CA 1
ATOM 828 C C . LEU A 1 103 ? -9.769 -10.927 8.011 1.00 96.31 103 LEU A C 1
ATOM 830 O O . LEU A 1 103 ? -10.585 -11.747 7.594 1.00 96.31 103 LEU A O 1
ATOM 834 N N . ASN A 1 104 ? -9.577 -10.699 9.307 1.00 93.69 104 ASN A N 1
ATOM 835 C CA . ASN A 1 104 ? -10.419 -11.275 10.342 1.00 93.69 104 ASN A CA 1
ATOM 836 C C . ASN A 1 104 ? -11.545 -10.290 10.679 1.00 93.69 104 ASN A C 1
ATOM 838 O O . ASN A 1 104 ? -11.323 -9.297 11.370 1.00 93.69 104 ASN A O 1
ATOM 842 N N . TYR A 1 105 ? -12.751 -10.585 10.195 1.00 92.38 105 TYR A N 1
ATOM 843 C CA . TYR A 1 105 ? -13.941 -9.746 10.370 1.00 92.38 105 TYR A CA 1
ATOM 844 C C . TYR A 1 105 ? -14.616 -9.890 11.741 1.00 92.38 105 TYR A C 1
ATOM 846 O O . TYR A 1 105 ? -15.712 -9.370 11.934 1.00 92.38 105 TYR A O 1
ATOM 854 N N . ASN A 1 106 ? -13.988 -10.570 12.705 1.00 84.81 106 ASN A N 1
ATOM 855 C CA . ASN A 1 106 ? -14.483 -10.602 14.079 1.00 84.81 106 ASN A CA 1
ATOM 856 C C . ASN A 1 106 ? -14.305 -9.226 14.735 1.00 84.81 106 ASN A C 1
ATOM 858 O O . ASN A 1 106 ? -13.295 -8.945 15.387 1.00 84.81 106 ASN A O 1
ATOM 862 N N . ILE A 1 107 ? -15.301 -8.365 14.547 1.00 77.44 107 ILE A N 1
ATOM 863 C CA . ILE A 1 107 ? -15.410 -7.067 15.205 1.00 77.44 107 ILE A CA 1
ATOM 864 C C . ILE A 1 107 ? -15.800 -7.348 16.659 1.00 77.44 107 ILE A C 1
ATOM 866 O O . ILE A 1 107 ? -16.886 -7.859 16.931 1.00 77.44 107 ILE A O 1
ATOM 870 N N . LYS A 1 108 ? -14.896 -7.073 17.606 1.00 62.91 108 LYS A N 1
ATOM 871 C CA . LYS A 1 108 ? -15.258 -7.063 19.028 1.00 62.91 108 LYS A CA 1
ATOM 872 C C . LYS A 1 108 ? -16.095 -5.807 19.271 1.00 62.91 108 LYS A C 1
ATOM 874 O O . LYS A 1 108 ? -15.536 -4.713 19.252 1.00 62.91 108 LYS A O 1
ATOM 879 N N . ASN A 1 109 ? -17.407 -5.998 19.409 1.00 56.09 109 ASN A N 1
ATOM 880 C CA . ASN A 1 109 ? -18.341 -4.979 19.891 1.00 56.09 109 ASN A CA 1
ATOM 881 C C . ASN A 1 109 ? -17.999 -4.561 21.323 1.00 56.09 109 ASN A C 1
ATOM 883 O O . ASN A 1 109 ? -17.593 -5.454 22.105 1.00 56.09 109 ASN A O 1
#

Radius of gyration: 15.51 Å; Cα contacts (8 Å, |Δi|>4): 143; chains: 1; bounding box: 38×32×47 Å